Protein AF-A0A954PSS1-F1 (afdb_monomer_lite)

Foldseek 3Di:
DPDPDDDDLLRVLQVLLVQADPQCSVVSSVVSVLVVVWDKDWPAQFDADPVGRFTWTWMAGNNWIKTQGADPVRGGHWIWTDDPVDIHTPTDDDPDPDVPD

Structure (mmCIF, N/CA/C/O backbone):
data_AF-A0A954PSS1-F1
#
_entry.id   AF-A0A954PSS1-F1
#
loop_
_atom_site.group_PDB
_atom_site.id
_atom_site.type_symbol
_atom_site.label_atom_id
_atom_site.label_alt_id
_atom_site.label_comp_id
_atom_site.label_asym_id
_atom_site.label_entity_id
_atom_site.label_seq_id
_atom_site.pdbx_PDB_ins_code
_atom_site.Cartn_x
_atom_site.Cartn_y
_atom_site.Cartn_z
_atom_site.occupancy
_atom_site.B_iso_or_equiv
_atom_site.auth_seq_id
_atom_site.auth_comp_id
_atom_site.auth_asym_id
_atom_site.auth_atom_id
_atom_site.pdbx_PDB_model_num
ATOM 1 N N . MET A 1 1 ? -5.647 -23.852 28.696 1.00 48.62 1 MET A N 1
ATOM 2 C CA . MET A 1 1 ? -5.634 -23.302 27.325 1.00 48.62 1 MET A CA 1
ATOM 3 C C . MET A 1 1 ? -4.998 -21.929 27.421 1.00 48.62 1 MET A C 1
ATOM 5 O O . MET A 1 1 ? -5.424 -21.196 28.310 1.00 48.62 1 MET A O 1
ATOM 9 N N . PRO A 1 2 ? -3.944 -21.600 26.660 1.00 48.91 2 PRO A N 1
ATOM 10 C CA . PRO A 1 2 ? -3.429 -20.238 26.678 1.00 48.91 2 PRO A CA 1
ATOM 11 C C . PRO A 1 2 ? -4.547 -19.300 26.210 1.00 48.91 2 PRO A C 1
ATOM 13 O O . PRO A 1 2 ? -5.258 -19.595 25.254 1.00 48.91 2 PRO A O 1
ATOM 16 N N . ASN A 1 3 ? -4.746 -18.230 26.970 1.00 49.69 3 ASN A N 1
ATOM 17 C CA . ASN A 1 3 ? -5.740 -17.200 26.719 1.00 49.69 3 ASN A CA 1
ATOM 18 C C . ASN A 1 3 ? -5.316 -16.466 25.437 1.00 49.69 3 ASN A C 1
ATOM 20 O O . ASN A 1 3 ? -4.337 -15.720 25.469 1.00 49.69 3 ASN A O 1
ATOM 24 N N . GLU A 1 4 ? -5.966 -16.728 24.301 1.00 58.47 4 GLU A N 1
ATOM 25 C CA . GLU A 1 4 ? -5.730 -15.951 23.082 1.00 58.47 4 GLU A CA 1
ATOM 26 C C . GLU A 1 4 ? -6.209 -14.522 23.348 1.00 58.47 4 GLU A C 1
ATOM 28 O O . GLU A 1 4 ? -7.404 -14.234 23.382 1.00 58.47 4 GLU A O 1
ATOM 33 N N . ALA A 1 5 ? -5.265 -13.623 23.623 1.00 67.00 5 ALA A N 1
ATOM 34 C CA . ALA A 1 5 ? -5.565 -12.208 23.724 1.00 67.00 5 ALA A CA 1
ATOM 35 C C . ALA A 1 5 ? -6.018 -11.728 22.340 1.00 67.00 5 ALA A C 1
ATOM 37 O O . ALA A 1 5 ? -5.222 -11.670 21.403 1.00 67.00 5 ALA A O 1
ATOM 38 N N . PHE A 1 6 ? -7.303 -11.402 22.208 1.00 74.00 6 PHE A N 1
ATOM 39 C CA . PHE A 1 6 ? -7.829 -10.779 21.000 1.00 74.00 6 PHE A CA 1
ATOM 40 C C . PHE A 1 6 ? -7.180 -9.401 20.836 1.00 74.00 6 PHE A C 1
ATOM 42 O O . PHE A 1 6 ? -7.431 -8.487 21.624 1.00 74.00 6 PHE A O 1
ATOM 49 N N . ALA A 1 7 ? -6.321 -9.254 19.828 1.00 81.44 7 ALA A N 1
ATOM 50 C CA . ALA A 1 7 ? -5.792 -7.955 19.440 1.00 81.44 7 ALA A CA 1
ATOM 51 C C . ALA A 1 7 ? -6.927 -7.097 18.864 1.00 81.44 7 ALA A C 1
ATOM 53 O O . ALA A 1 7 ? -7.752 -7.588 18.089 1.00 81.44 7 ALA A O 1
ATOM 54 N N . SER A 1 8 ? -6.974 -5.812 19.226 1.00 90.56 8 SER A N 1
ATOM 55 C CA . SER A 1 8 ? -7.880 -4.873 18.563 1.00 90.56 8 SER A CA 1
ATOM 56 C C . SER A 1 8 ? -7.508 -4.740 17.084 1.00 90.56 8 SER A C 1
ATOM 58 O O . SER A 1 8 ? -6.352 -4.940 16.701 1.00 90.56 8 SER A O 1
ATOM 60 N N . VAL A 1 9 ? -8.482 -4.367 16.249 1.00 87.62 9 VAL A N 1
ATOM 61 C CA . VAL A 1 9 ? -8.239 -4.078 14.825 1.00 87.62 9 VAL A CA 1
ATOM 62 C C . VAL A 1 9 ? -7.100 -3.070 14.672 1.00 87.62 9 VAL A C 1
ATOM 64 O O . VAL A 1 9 ? -6.183 -3.315 13.895 1.00 87.62 9 VAL A O 1
ATOM 67 N N . ASP A 1 10 ? -7.102 -2.003 15.471 1.00 89.38 10 ASP A N 1
ATOM 68 C CA . ASP A 1 10 ? -6.066 -0.968 15.421 1.00 89.38 10 ASP A CA 1
ATOM 69 C C . ASP A 1 10 ? -4.676 -1.515 15.785 1.00 89.38 10 ASP A C 1
ATOM 71 O O . ASP A 1 10 ? -3.692 -1.179 15.130 1.00 89.38 10 ASP A O 1
ATOM 75 N N . ALA A 1 11 ? -4.584 -2.432 16.756 1.00 86.44 11 ALA A N 1
ATOM 76 C CA . ALA A 1 11 ? -3.317 -3.072 17.109 1.00 86.44 11 ALA A CA 1
ATOM 77 C C . ALA A 1 11 ? -2.777 -3.957 15.971 1.00 86.44 11 ALA A C 1
ATOM 79 O O . ALA A 1 11 ? -1.571 -3.979 15.721 1.00 86.44 11 ALA A O 1
ATOM 80 N N . VAL A 1 12 ? -3.658 -4.664 15.252 1.00 84.56 12 VAL A N 1
ATOM 81 C CA . VAL A 1 12 ? -3.274 -5.453 14.069 1.00 84.56 12 VAL A CA 1
ATOM 82 C C . VAL A 1 12 ? -2.851 -4.537 12.919 1.00 84.56 12 VAL A C 1
ATOM 84 O O . VAL A 1 12 ? -1.840 -4.800 12.269 1.00 84.56 12 VAL A O 1
ATOM 87 N N .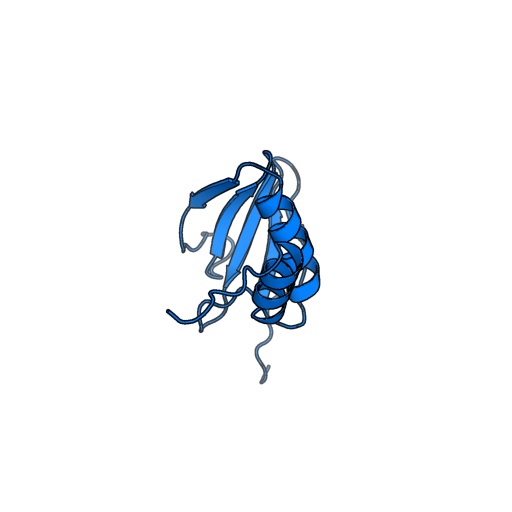 VAL A 1 13 ? -3.585 -3.446 12.683 1.00 88.81 13 VAL A N 1
ATOM 88 C CA . VAL A 1 13 ? -3.247 -2.440 11.666 1.00 88.81 13 VAL A CA 1
ATOM 89 C C . VAL A 1 13 ? -1.869 -1.839 11.941 1.00 88.81 13 VAL A C 1
ATOM 91 O O . VAL A 1 13 ? -1.040 -1.787 11.033 1.00 88.81 13 VAL A O 1
ATOM 94 N N . ASP A 1 14 ? -1.591 -1.447 13.183 1.00 86.62 14 ASP A N 1
ATOM 95 C CA . ASP A 1 14 ? -0.291 -0.905 13.576 1.00 86.62 14 ASP A CA 1
ATOM 96 C C . ASP A 1 14 ? 0.838 -1.919 13.395 1.00 86.62 14 ASP A C 1
ATOM 98 O O . ASP A 1 14 ? 1.884 -1.582 12.837 1.00 86.62 14 ASP A O 1
ATOM 102 N N . LEU A 1 15 ? 0.626 -3.171 13.807 1.00 83.94 15 LEU A N 1
ATOM 103 C CA . LEU A 1 15 ? 1.603 -4.244 13.630 1.00 83.94 15 LEU A CA 1
ATOM 104 C C . LEU A 1 15 ? 1.962 -4.446 12.149 1.00 83.94 15 LEU A C 1
ATOM 106 O O . LEU A 1 15 ? 3.141 -4.521 11.789 1.00 83.94 15 LEU A O 1
ATOM 110 N N . LEU A 1 16 ? 0.951 -4.515 11.282 1.00 83.31 16 LEU A N 1
ATOM 111 C CA . LEU A 1 16 ? 1.137 -4.738 9.850 1.00 83.31 16 LEU A CA 1
ATOM 112 C C . LEU A 1 16 ? 1.748 -3.516 9.153 1.00 83.31 16 LEU A C 1
ATOM 114 O O . LEU A 1 16 ? 2.663 -3.677 8.348 1.00 83.31 16 LEU A O 1
ATOM 118 N N . ALA A 1 17 ? 1.317 -2.298 9.490 1.00 86.19 17 ALA A N 1
ATOM 119 C CA . ALA A 1 17 ? 1.893 -1.072 8.938 1.00 86.19 17 ALA A CA 1
ATOM 120 C C . ALA A 1 17 ? 3.373 -0.915 9.321 1.00 86.19 17 ALA A C 1
ATOM 122 O O . ALA A 1 17 ? 4.199 -0.560 8.479 1.00 86.19 17 ALA A O 1
ATOM 123 N N . ASN A 1 18 ? 3.737 -1.256 10.560 1.00 83.38 18 ASN A N 1
ATOM 124 C CA . ASN A 1 18 ? 5.125 -1.242 11.031 1.00 83.38 18 ASN A CA 1
ATOM 125 C C . ASN A 1 18 ? 5.993 -2.348 10.411 1.00 83.38 18 ASN A C 1
ATOM 127 O O . ASN A 1 18 ? 7.217 -2.272 10.484 1.00 83.38 18 ASN A O 1
ATOM 131 N N . SER A 1 19 ? 5.375 -3.346 9.773 1.00 79.62 19 SER A N 1
ATOM 132 C CA . SER A 1 19 ? 6.066 -4.383 8.995 1.00 79.62 19 SER A CA 1
ATOM 133 C C . SER A 1 19 ? 6.323 -3.968 7.537 1.00 79.62 19 SER A C 1
ATOM 135 O O . SER A 1 19 ? 6.834 -4.760 6.746 1.00 79.62 19 SER A O 1
ATOM 137 N N . THR A 1 20 ? 5.972 -2.734 7.161 1.00 78.75 20 THR A N 1
ATOM 138 C CA . THR A 1 20 ? 6.307 -2.138 5.859 1.00 78.75 20 THR A CA 1
ATOM 139 C C . THR A 1 20 ? 7.521 -1.216 5.976 1.00 78.75 20 THR A C 1
ATOM 141 O O . THR A 1 20 ? 8.012 -0.947 7.074 1.00 78.75 20 THR A O 1
ATOM 144 N N . SER A 1 21 ? 8.044 -0.725 4.848 1.00 79.12 21 SER A N 1
ATOM 145 C CA . SER A 1 21 ? 9.129 0.261 4.903 1.00 79.12 21 SER A CA 1
ATOM 146 C C . SER A 1 21 ? 8.682 1.520 5.678 1.00 79.12 21 SER A C 1
ATOM 148 O O . SER A 1 21 ? 7.510 1.900 5.595 1.00 79.12 21 SER A O 1
ATOM 150 N N . PRO A 1 22 ? 9.585 2.237 6.379 1.00 79.25 22 PRO A N 1
ATOM 151 C CA . PRO A 1 22 ? 9.214 3.465 7.091 1.00 79.25 22 PRO A CA 1
ATOM 152 C C . PRO A 1 22 ? 8.507 4.506 6.208 1.00 79.25 22 PRO A C 1
ATOM 154 O O . PRO A 1 22 ? 7.635 5.230 6.678 1.00 79.25 22 PRO A O 1
ATOM 157 N N . ALA A 1 23 ? 8.846 4.554 4.915 1.00 74.44 23 ALA A N 1
ATOM 158 C CA . ALA A 1 23 ? 8.213 5.446 3.946 1.00 74.44 23 ALA A CA 1
ATOM 159 C C . ALA A 1 23 ? 6.797 4.999 3.535 1.00 74.44 23 ALA A C 1
ATOM 161 O O . ALA A 1 23 ? 5.977 5.846 3.184 1.00 74.44 23 ALA A O 1
ATOM 162 N N . ALA A 1 24 ? 6.508 3.695 3.569 1.00 74.56 24 ALA A N 1
ATOM 163 C CA . ALA A 1 24 ? 5.197 3.135 3.250 1.00 74.56 24 ALA A CA 1
ATOM 164 C C . ALA A 1 24 ? 4.259 3.088 4.461 1.00 74.56 24 ALA A C 1
ATOM 166 O O . ALA A 1 24 ? 3.048 3.149 4.270 1.00 74.56 24 ALA A O 1
ATOM 167 N N . SER A 1 25 ? 4.796 3.019 5.683 1.00 82.19 25 SER A N 1
ATOM 168 C CA . SER A 1 25 ? 4.027 2.807 6.918 1.00 82.19 25 SER A CA 1
ATOM 169 C C . SER A 1 25 ? 2.806 3.733 7.080 1.00 82.19 25 SER A C 1
ATOM 171 O O . SER A 1 25 ? 1.716 3.211 7.330 1.00 82.19 25 SER A O 1
ATOM 173 N N . PRO A 1 26 ? 2.884 5.062 6.843 1.00 84.94 26 PRO A N 1
ATOM 174 C CA . PRO A 1 26 ? 1.705 5.929 6.942 1.00 84.94 26 PRO A CA 1
ATOM 175 C C . PRO A 1 26 ? 0.590 5.564 5.950 1.00 84.94 26 PRO A C 1
ATOM 177 O O . PRO A 1 26 ? -0.575 5.448 6.335 1.00 84.94 26 PRO A O 1
ATOM 180 N N . ALA A 1 27 ? 0.943 5.334 4.682 1.00 84.69 27 ALA A N 1
ATOM 181 C CA . ALA A 1 27 ? -0.014 4.943 3.647 1.00 84.69 27 ALA A CA 1
ATOM 182 C C . ALA A 1 27 ? -0.536 3.514 3.870 1.00 84.69 27 ALA A C 1
ATOM 184 O O . ALA A 1 27 ? -1.712 3.240 3.635 1.00 84.69 27 ALA A O 1
ATOM 185 N N . ALA A 1 28 ? 0.316 2.614 4.368 1.00 86.88 28 ALA A N 1
ATOM 186 C CA . ALA A 1 28 ? -0.049 1.247 4.713 1.00 86.88 28 ALA A CA 1
ATOM 187 C C . ALA A 1 28 ? -1.070 1.233 5.850 1.00 86.88 28 ALA A C 1
ATOM 189 O O . ALA A 1 28 ? -2.090 0.565 5.726 1.00 86.88 28 ALA A O 1
ATOM 190 N N . ARG A 1 29 ? -0.857 2.028 6.907 1.00 91.25 29 ARG A N 1
ATOM 191 C CA . ARG A 1 29 ? -1.821 2.192 8.005 1.00 91.25 29 ARG A CA 1
ATOM 192 C C . ARG A 1 29 ? -3.175 2.672 7.486 1.00 91.25 29 ARG A C 1
ATOM 194 O O . ARG A 1 29 ? -4.193 2.070 7.810 1.00 91.25 29 ARG A O 1
ATOM 201 N N . GLN A 1 30 ? -3.194 3.712 6.649 1.00 89.44 30 GLN A N 1
ATOM 202 C CA . GLN A 1 30 ? -4.440 4.229 6.073 1.00 89.44 30 GLN A CA 1
ATOM 203 C C . GLN A 1 30 ? -5.178 3.161 5.252 1.00 89.44 30 GLN A C 1
ATOM 205 O O . GLN A 1 30 ? -6.377 2.959 5.437 1.00 89.44 30 GLN A O 1
ATOM 210 N N . LEU A 1 31 ? -4.462 2.458 4.373 1.00 90.31 31 LEU A N 1
ATOM 211 C CA . LEU A 1 31 ? -5.028 1.397 3.544 1.00 90.31 31 LEU A CA 1
ATOM 212 C C . LEU A 1 31 ? -5.554 0.229 4.390 1.00 90.31 31 LEU A C 1
ATOM 214 O O . LEU A 1 31 ? -6.653 -0.260 4.147 1.00 90.31 31 LEU A O 1
ATOM 218 N N . LEU A 1 32 ? -4.801 -0.202 5.403 1.00 91.94 32 LEU A N 1
ATOM 219 C CA . LEU A 1 32 ? -5.196 -1.280 6.310 1.00 91.94 32 LEU A CA 1
ATOM 220 C C . LEU A 1 32 ? -6.448 -0.908 7.120 1.00 91.94 32 LEU A C 1
ATOM 222 O O . LEU A 1 32 ? -7.329 -1.750 7.287 1.00 91.94 32 LEU A O 1
ATOM 226 N N . GLN A 1 33 ? -6.590 0.356 7.535 1.00 92.81 33 GLN A N 1
ATOM 227 C CA . GLN A 1 33 ? -7.814 0.850 8.178 1.00 92.81 33 GLN A CA 1
ATOM 228 C C . GLN A 1 33 ? -9.018 0.856 7.218 1.00 92.81 33 GLN A C 1
ATOM 230 O O . GLN A 1 33 ? -10.157 0.596 7.606 1.00 92.81 33 GLN A O 1
ATOM 235 N N . GLN A 1 34 ? -8.790 1.136 5.933 1.00 89.88 34 GLN A N 1
ATOM 236 C CA . GLN A 1 34 ? -9.843 1.023 4.921 1.00 89.88 34 GLN A CA 1
ATOM 237 C C . GLN A 1 34 ? -10.227 -0.442 4.695 1.00 89.88 34 GLN A C 1
ATOM 239 O O . GLN A 1 34 ? -11.410 -0.767 4.640 1.00 89.88 34 GLN A O 1
ATOM 244 N N . MET A 1 35 ? -9.247 -1.343 4.622 1.00 92.12 35 MET A N 1
ATOM 245 C CA . MET A 1 35 ? -9.480 -2.782 4.467 1.00 92.12 35 MET A CA 1
ATOM 246 C C . MET A 1 35 ? -10.193 -3.404 5.672 1.00 92.12 35 MET A C 1
ATOM 248 O O . MET A 1 35 ? -10.909 -4.388 5.498 1.00 92.12 35 MET A O 1
ATOM 252 N N . SER A 1 36 ? -10.026 -2.849 6.876 1.00 92.06 36 SER A N 1
ATOM 253 C CA . SER A 1 36 ? -10.722 -3.332 8.074 1.00 92.06 36 SER A CA 1
ATOM 254 C C . SER A 1 36 ? -12.196 -2.919 8.131 1.00 92.06 36 SER A C 1
ATOM 256 O O . S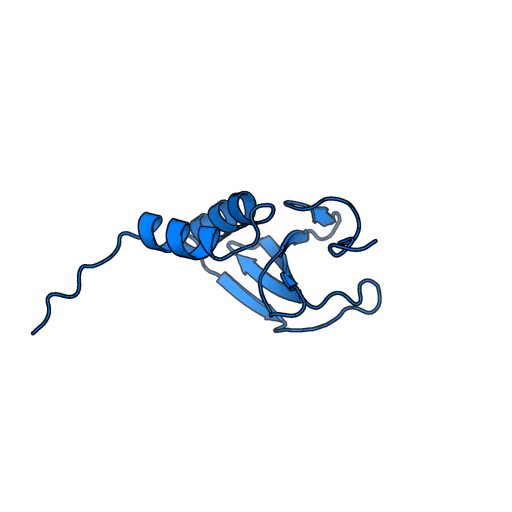ER A 1 36 ? -12.988 -3.574 8.803 1.00 92.06 36 SER A O 1
ATOM 258 N N . SER A 1 37 ? -12.578 -1.864 7.406 1.00 91.56 37 SER A N 1
ATOM 259 C CA . SER A 1 37 ? -13.932 -1.292 7.411 1.00 91.56 37 SER A CA 1
ATOM 260 C C . SER A 1 37 ? -14.693 -1.468 6.092 1.00 91.56 37 SER A C 1
ATOM 262 O O . SER A 1 37 ? -15.900 -1.242 6.042 1.00 91.56 37 SER A O 1
ATOM 264 N N . SER A 1 38 ? -14.013 -1.885 5.021 1.00 93.44 38 SER A N 1
ATOM 265 C CA . SER A 1 38 ? -14.5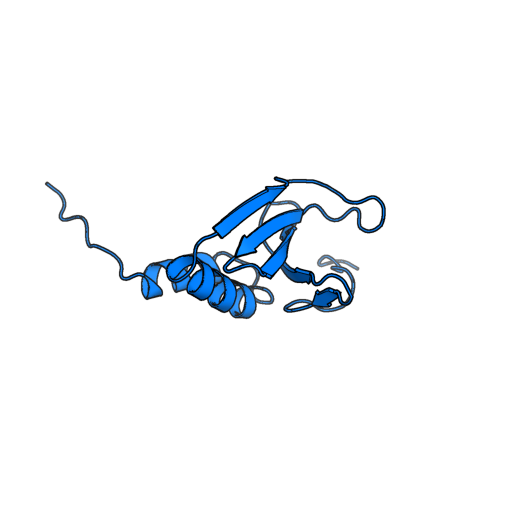73 -2.002 3.671 1.00 93.44 38 SER A CA 1
ATOM 266 C C . SER A 1 38 ? -14.324 -3.377 3.066 1.00 93.44 38 SER A C 1
ATOM 268 O O . SER A 1 38 ? -13.321 -4.035 3.336 1.00 93.44 38 SER A O 1
ATOM 270 N N . ARG A 1 39 ? -15.206 -3.797 2.152 1.00 92.19 39 ARG A N 1
ATOM 271 C CA . ARG A 1 39 ? -14.938 -4.974 1.321 1.00 92.19 39 ARG A CA 1
ATOM 272 C C . ARG A 1 39 ? -13.711 -4.713 0.449 1.00 92.19 39 ARG A C 1
ATOM 274 O O . ARG A 1 39 ? -13.603 -3.661 -0.186 1.00 92.19 39 ARG A O 1
ATOM 281 N N . TRP A 1 40 ? -12.835 -5.706 0.373 1.00 93.75 40 TRP A N 1
ATOM 282 C CA . TRP A 1 40 ? -11.658 -5.671 -0.479 1.00 93.75 40 TRP A CA 1
ATOM 283 C C . TRP A 1 40 ? -11.467 -6.984 -1.236 1.00 93.75 40 TRP A C 1
ATOM 285 O O . TRP A 1 40 ? -12.028 -8.022 -0.878 1.00 93.75 40 TRP A O 1
ATOM 295 N N . ARG A 1 41 ? -10.696 -6.927 -2.322 1.00 93.31 41 ARG A N 1
ATOM 296 C CA . ARG A 1 41 ? -10.279 -8.100 -3.099 1.00 93.31 41 ARG A CA 1
ATOM 297 C C . ARG A 1 41 ? -8.942 -7.864 -3.784 1.00 93.31 41 ARG A C 1
ATOM 299 O O . ARG A 1 41 ? -8.610 -6.739 -4.153 1.00 93.31 41 ARG A O 1
ATOM 306 N N . VAL A 1 42 ? -8.206 -8.945 -4.016 1.00 92.31 42 VAL A N 1
ATOM 307 C CA . VAL A 1 42 ? -7.044 -8.932 -4.908 1.00 92.31 42 VAL A CA 1
ATOM 308 C C . VAL A 1 42 ? -7.551 -8.993 -6.347 1.00 92.31 42 VAL A C 1
ATOM 310 O O . VAL A 1 42 ? -8.237 -9.939 -6.724 1.00 92.31 42 VAL A O 1
ATOM 313 N N . ILE A 1 43 ? -7.234 -7.975 -7.145 1.00 93.06 43 ILE A N 1
ATOM 314 C CA . ILE A 1 43 ? -7.566 -7.918 -8.576 1.00 93.06 43 ILE A CA 1
ATOM 315 C C . ILE A 1 43 ? -6.518 -8.679 -9.381 1.00 93.06 43 ILE A C 1
ATOM 317 O O . ILE A 1 43 ? -6.845 -9.417 -10.309 1.00 93.06 43 ILE A O 1
ATOM 321 N N . ARG A 1 44 ? -5.246 -8.508 -9.012 1.00 91.31 44 ARG A N 1
ATOM 322 C CA . ARG A 1 44 ? -4.124 -9.217 -9.616 1.00 91.31 44 ARG A CA 1
ATOM 323 C C . ARG A 1 44 ? -3.053 -9.468 -8.560 1.00 91.31 44 ARG A C 1
ATOM 325 O O . ARG A 1 44 ? -2.687 -8.550 -7.831 1.00 91.31 44 ARG A O 1
ATOM 332 N N . GLY A 1 45 ? -2.572 -10.711 -8.491 1.00 89.19 45 GLY A N 1
ATOM 333 C CA . GLY A 1 45 ? -1.476 -11.115 -7.605 1.00 89.19 45 GLY A CA 1
ATOM 334 C C . GLY A 1 45 ? -0.141 -10.460 -7.974 1.00 89.19 45 GLY A C 1
ATOM 335 O O . GLY A 1 45 ? -0.110 -9.495 -8.734 1.00 89.19 45 GLY A O 1
ATOM 336 N N . ASN A 1 46 ? 0.971 -10.983 -7.456 1.00 90.06 46 ASN A N 1
ATOM 337 C CA . ASN A 1 46 ? 2.300 -10.452 -7.765 1.00 90.06 46 ASN A CA 1
ATOM 338 C C . ASN A 1 46 ? 2.562 -10.494 -9.282 1.00 90.06 46 ASN A C 1
ATOM 340 O O . ASN A 1 46 ? 2.566 -11.564 -9.891 1.00 90.06 46 ASN A O 1
ATOM 344 N N . HIS A 1 47 ? 2.739 -9.322 -9.887 1.00 87.44 47 HIS A 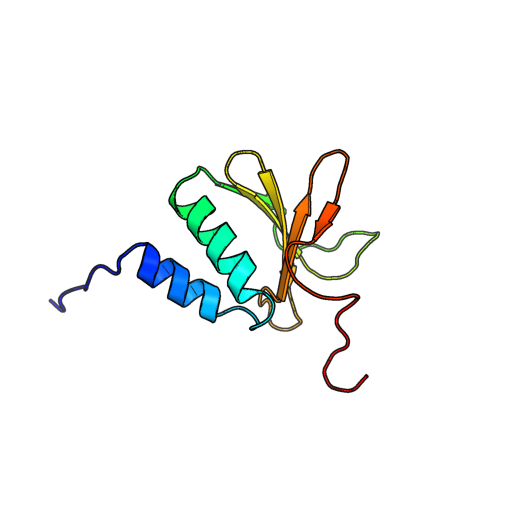N 1
ATOM 345 C CA . HIS A 1 47 ? 2.970 -9.169 -11.315 1.00 87.44 47 HIS A CA 1
ATOM 346 C C . HIS A 1 47 ? 3.846 -7.954 -11.614 1.00 87.44 47 HIS A C 1
ATOM 348 O O . HIS A 1 47 ? 4.150 -7.139 -10.746 1.00 87.44 47 HIS A O 1
ATOM 354 N N . ARG A 1 48 ? 4.247 -7.839 -12.880 1.00 86.38 48 ARG A N 1
ATOM 355 C CA . ARG A 1 48 ? 4.970 -6.690 -13.426 1.00 86.38 48 ARG A CA 1
ATOM 356 C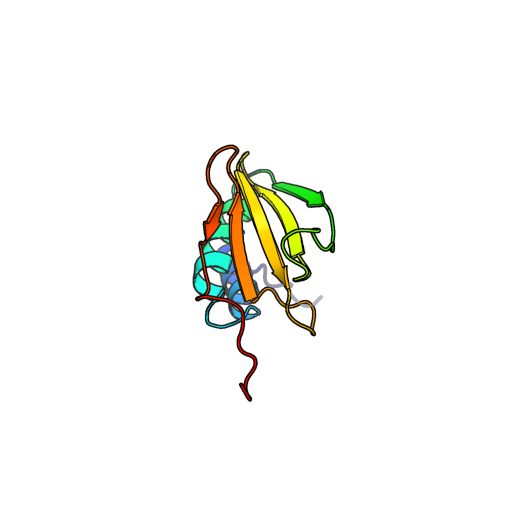 C . ARG A 1 48 ? 4.148 -6.100 -14.562 1.00 86.38 48 ARG A C 1
ATOM 358 O O . ARG A 1 48 ? 3.445 -6.837 -15.259 1.00 86.38 48 ARG A O 1
ATOM 365 N N . SER A 1 49 ? 4.220 -4.788 -14.742 1.00 76.69 49 SER A N 1
ATOM 366 C CA . SER A 1 49 ? 3.607 -4.125 -15.893 1.00 76.69 49 SER A CA 1
ATOM 367 C C . SER A 1 49 ? 4.667 -3.869 -16.964 1.00 76.69 49 SER A C 1
ATOM 369 O O . SER A 1 49 ? 5.860 -3.850 -16.670 1.00 76.69 49 SER A O 1
ATOM 371 N N . SER A 1 50 ? 4.251 -3.680 -18.214 1.00 76.00 50 SER A N 1
ATOM 372 C CA . SER A 1 50 ? 5.178 -3.327 -19.297 1.00 76.00 50 SER A CA 1
ATOM 373 C C . SER A 1 50 ? 5.778 -1.926 -19.126 1.00 76.00 50 SER A C 1
ATOM 375 O O . SER A 1 50 ? 6.894 -1.693 -19.575 1.00 76.00 50 SER A O 1
ATOM 377 N N . ALA A 1 51 ? 5.054 -1.012 -18.471 1.00 74.75 51 ALA A N 1
ATOM 378 C CA . ALA A 1 51 ? 5.488 0.365 -18.228 1.00 74.75 51 ALA A CA 1
ATOM 379 C C . ALA A 1 51 ? 6.304 0.534 -16.931 1.00 74.75 51 ALA A C 1
ATOM 381 O O . ALA A 1 51 ? 7.132 1.434 -16.835 1.00 74.75 51 ALA A O 1
ATOM 382 N N . ASP A 1 52 ? 6.077 -0.328 -15.941 1.00 73.00 52 ASP A N 1
ATOM 383 C CA . ASP A 1 52 ? 6.781 -0.357 -14.659 1.00 73.00 52 ASP A CA 1
ATOM 384 C C . ASP A 1 52 ? 7.151 -1.812 -14.314 1.00 73.00 52 ASP A C 1
ATOM 386 O O . ASP A 1 52 ? 6.258 -2.604 -13.960 1.00 73.00 52 ASP A O 1
ATOM 390 N N . PRO A 1 53 ? 8.444 -2.180 -14.424 1.00 80.50 53 PRO A N 1
ATOM 391 C CA . PRO A 1 53 ? 8.913 -3.530 -14.141 1.00 80.50 53 PRO A CA 1
ATOM 392 C C . PRO A 1 53 ? 8.963 -3.840 -12.640 1.00 80.50 53 PRO A C 1
ATOM 394 O O . PRO A 1 53 ? 9.235 -4.989 -12.278 1.00 80.50 53 PRO A O 1
ATOM 397 N N . THR A 1 54 ? 8.704 -2.857 -11.769 1.00 84.50 54 THR A N 1
ATOM 398 C CA . THR A 1 54 ? 8.644 -3.064 -10.320 1.00 84.50 54 THR A CA 1
ATOM 399 C C . THR A 1 54 ? 7.534 -4.068 -9.995 1.00 84.50 54 THR A C 1
ATOM 401 O O . THR A 1 54 ? 6.381 -3.845 -10.385 1.00 84.50 54 THR A O 1
ATOM 404 N N . PRO A 1 55 ? 7.833 -5.173 -9.287 1.00 87.94 55 PRO A N 1
ATOM 405 C CA . PRO A 1 55 ? 6.812 -6.117 -8.853 1.00 87.94 55 PRO A CA 1
ATOM 406 C C . PRO A 1 55 ? 5.751 -5.425 -7.995 1.00 87.94 55 PRO A C 1
ATOM 408 O O . PRO A 1 55 ? 6.080 -4.649 -7.098 1.00 87.94 55 PRO A O 1
ATOM 411 N N . HIS A 1 56 ? 4.476 -5.694 -8.257 1.00 89.62 56 HIS A N 1
ATOM 412 C CA . HIS A 1 56 ? 3.378 -5.159 -7.461 1.00 89.62 56 HIS A CA 1
ATOM 413 C C . HIS A 1 56 ? 2.167 -6.092 -7.419 1.00 89.62 56 HIS A C 1
ATOM 415 O O . HIS A 1 56 ? 1.995 -6.979 -8.256 1.00 89.62 56 HIS A O 1
ATOM 421 N N . VAL A 1 57 ? 1.319 -5.881 -6.415 1.00 91.06 57 VAL A N 1
ATOM 422 C CA . VAL A 1 57 ? -0.009 -6.495 -6.281 1.00 91.06 57 VAL A CA 1
ATOM 423 C C . VAL A 1 57 ? -1.051 -5.411 -6.526 1.00 91.06 57 VAL A C 1
ATOM 425 O O . VAL A 1 57 ? -0.915 -4.305 -6.002 1.00 91.06 57 VAL A O 1
ATOM 428 N N . THR A 1 58 ? -2.101 -5.719 -7.288 1.00 91.19 58 THR A N 1
ATOM 429 C CA . THR A 1 58 ? -3.232 -4.798 -7.468 1.00 91.19 58 THR A CA 1
ATOM 430 C C . THR A 1 58 ? -4.409 -5.274 -6.642 1.00 91.19 58 THR A C 1
ATOM 432 O O . THR A 1 58 ? -4.901 -6.393 -6.823 1.00 91.19 58 THR A O 1
ATOM 435 N N . ILE A 1 59 ? -4.885 -4.410 -5.754 1.00 92.62 59 ILE A N 1
ATOM 436 C CA . ILE A 1 59 ? -6.048 -4.664 -4.906 1.00 92.62 59 ILE A CA 1
ATOM 437 C C . ILE A 1 59 ? -7.123 -3.610 -5.146 1.00 92.62 59 ILE A C 1
ATOM 439 O O . ILE A 1 59 ? -6.848 -2.524 -5.650 1.00 92.62 59 ILE A O 1
ATOM 443 N N . GLU A 1 60 ? -8.348 -3.937 -4.767 1.00 92.81 60 GLU A N 1
ATOM 444 C CA . GLU A 1 60 ? -9.475 -3.013 -4.739 1.00 92.81 60 GLU A CA 1
ATOM 445 C C . GLU A 1 60 ? -10.062 -3.008 -3.328 1.00 92.81 60 GLU A C 1
ATOM 447 O O . GLU A 1 60 ? -10.353 -4.077 -2.792 1.00 92.81 60 GLU A O 1
ATOM 452 N N . VAL A 1 61 ? -10.213 -1.826 -2.729 1.00 91.44 61 VAL A N 1
ATOM 453 C CA . VAL A 1 61 ? -10.739 -1.608 -1.373 1.00 91.44 61 VAL A CA 1
ATOM 454 C C . VAL A 1 61 ? -11.818 -0.538 -1.460 1.00 91.44 61 VAL A C 1
ATOM 456 O O . VAL A 1 61 ? -11.543 0.571 -1.908 1.00 91.44 61 VAL A O 1
ATOM 459 N N . GLY A 1 62 ? -13.061 -0.865 -1.097 1.00 87.81 62 GLY A N 1
ATOM 460 C CA . GLY A 1 62 ? -14.163 0.109 -1.135 1.00 87.81 62 GLY A CA 1
ATOM 461 C C . GLY A 1 62 ? -14.450 0.701 -2.526 1.00 87.81 62 GLY A C 1
ATOM 462 O O . GLY A 1 62 ? -14.955 1.812 -2.618 1.00 87.81 62 GLY A O 1
ATOM 463 N N . GLY A 1 63 ? -14.111 -0.017 -3.606 1.00 87.19 63 GLY A N 1
ATOM 464 C CA . GLY A 1 63 ? -14.241 0.462 -4.992 1.00 87.19 63 GLY A CA 1
ATOM 465 C C . GLY A 1 63 ? -13.019 1.219 -5.524 1.00 87.19 63 GLY A C 1
ATOM 466 O O . GLY A 1 63 ? -12.949 1.500 -6.718 1.00 87.19 63 GLY A O 1
ATOM 467 N N . THR A 1 64 ? -12.028 1.481 -4.674 1.00 89.19 64 THR A N 1
ATOM 468 C CA . THR A 1 64 ? -10.788 2.168 -5.037 1.00 89.19 64 THR A CA 1
ATOM 469 C C . THR A 1 64 ? -9.677 1.165 -5.330 1.00 89.19 64 THR A C 1
ATOM 471 O O . THR A 1 64 ? -9.468 0.233 -4.551 1.00 89.19 64 THR A O 1
ATOM 474 N N . ARG A 1 65 ? -8.938 1.338 -6.435 1.00 90.81 65 ARG A N 1
ATOM 475 C CA . ARG A 1 65 ? -7.820 0.450 -6.797 1.00 90.81 65 ARG A CA 1
ATOM 476 C C . ARG A 1 65 ? -6.485 0.979 -6.293 1.00 90.81 65 ARG A C 1
ATOM 478 O O . ARG A 1 65 ? -6.190 2.166 -6.406 1.00 90.81 65 ARG A O 1
ATOM 485 N N . TYR A 1 66 ? -5.653 0.065 -5.808 1.00 89.50 66 TYR A N 1
ATOM 486 C CA . TYR A 1 66 ? -4.317 0.361 -5.306 1.00 89.50 66 TYR A CA 1
ATOM 487 C C . TYR A 1 66 ? -3.283 -0.583 -5.913 1.00 89.50 66 TYR A C 1
ATOM 489 O O . TYR A 1 66 ? -3.524 -1.787 -6.023 1.00 89.50 66 TYR A O 1
ATOM 497 N N . HIS A 1 67 ? -2.116 -0.045 -6.259 1.00 89.81 67 HIS A N 1
ATOM 498 C CA . HIS A 1 67 ? -0.909 -0.811 -6.560 1.00 89.81 67 HIS A CA 1
ATOM 499 C C . HIS A 1 67 ? 0.003 -0.815 -5.336 1.00 89.81 67 HIS A C 1
ATOM 501 O O . HIS A 1 67 ? 0.454 0.241 -4.892 1.00 89.81 67 HIS A O 1
ATOM 507 N N . LEU A 1 68 ? 0.279 -2.007 -4.811 1.00 89.06 68 LEU A N 1
ATOM 508 C CA . LEU A 1 68 ? 1.220 -2.239 -3.719 1.00 89.06 68 LEU A CA 1
ATOM 509 C C . LEU A 1 68 ? 2.541 -2.701 -4.323 1.00 89.06 68 LEU A C 1
ATOM 511 O O . LEU A 1 68 ? 2.665 -3.863 -4.715 1.00 89.06 68 LEU A O 1
ATOM 515 N N . ARG A 1 69 ? 3.506 -1.792 -4.452 1.00 87.69 69 ARG A N 1
ATOM 516 C CA . ARG A 1 69 ? 4.828 -2.106 -5.001 1.00 87.69 69 ARG A CA 1
ATOM 517 C C . ARG A 1 69 ? 5.689 -2.800 -3.959 1.00 87.69 69 ARG A C 1
ATOM 519 O O . ARG A 1 69 ? 5.730 -2.394 -2.797 1.00 87.69 69 ARG A O 1
ATOM 526 N N . LEU A 1 70 ? 6.373 -3.842 -4.412 1.00 85.44 70 LEU A N 1
ATOM 527 C CA . LEU A 1 70 ? 7.144 -4.761 -3.593 1.00 85.44 70 LEU A CA 1
ATOM 528 C C . LEU A 1 70 ? 8.641 -4.593 -3.846 1.00 85.44 70 LEU A C 1
ATOM 530 O O . LEU A 1 70 ? 9.070 -4.415 -4.987 1.00 85.44 70 LEU A O 1
ATOM 534 N N . ASP A 1 71 ? 9.433 -4.681 -2.784 1.00 81.81 71 ASP A N 1
ATOM 535 C CA . ASP A 1 71 ? 10.888 -4.737 -2.874 1.00 81.81 71 ASP A CA 1
ATOM 536 C C . ASP A 1 71 ? 11.386 -6.163 -3.201 1.00 81.81 71 ASP A C 1
ATOM 538 O O . ASP A 1 71 ? 10.607 -7.104 -3.391 1.00 81.81 71 ASP A O 1
ATOM 542 N N . GLY A 1 72 ? 12.710 -6.351 -3.242 1.00 77.06 72 GLY A N 1
ATOM 543 C CA . GLY A 1 72 ? 13.336 -7.657 -3.494 1.00 77.06 72 GLY A CA 1
ATOM 544 C C . GLY A 1 72 ? 13.055 -8.734 -2.433 1.00 77.06 72 GLY A C 1
ATOM 545 O O . GLY A 1 72 ? 13.419 -9.889 -2.637 1.00 77.06 72 GLY A O 1
ATOM 546 N N . ARG A 1 73 ? 12.411 -8.383 -1.312 1.00 80.19 73 ARG A N 1
ATOM 547 C CA . ARG A 1 73 ? 12.000 -9.285 -0.225 1.00 80.19 73 ARG A CA 1
ATOM 548 C C . ARG A 1 73 ? 10.484 -9.489 -0.175 1.00 80.19 73 ARG A C 1
ATOM 550 O O . ARG A 1 73 ? 9.994 -10.142 0.739 1.00 80.19 73 ARG A O 1
ATOM 557 N N . SER A 1 74 ? 9.748 -8.993 -1.171 1.00 78.94 74 SER A N 1
ATOM 558 C CA . SER A 1 74 ? 8.279 -8.986 -1.204 1.00 78.94 74 SER A CA 1
ATOM 559 C C . SER A 1 74 ? 7.626 -8.117 -0.121 1.00 78.94 74 SER A C 1
ATOM 561 O O . SER A 1 74 ? 6.456 -8.319 0.201 1.00 78.94 74 SER A O 1
ATOM 563 N N . CYS A 1 75 ? 8.343 -7.126 0.415 1.00 80.38 75 CYS A N 1
ATOM 564 C CA . CYS A 1 75 ? 7.780 -6.148 1.340 1.00 80.38 75 CYS A CA 1
ATOM 565 C C . CYS A 1 75 ? 7.207 -4.954 0.573 1.00 80.38 75 CYS A C 1
ATOM 567 O O . CYS A 1 75 ? 7.826 -4.451 -0.368 1.00 80.38 75 CYS A O 1
ATOM 569 N N . VAL A 1 76 ? 6.037 -4.467 0.996 1.00 81.12 76 VAL A N 1
ATOM 570 C CA . VAL A 1 76 ? 5.448 -3.250 0.425 1.00 81.12 76 VAL A CA 1
ATOM 571 C C . VAL A 1 76 ? 6.322 -2.053 0.795 1.00 81.12 76 VAL A C 1
ATOM 573 O O . VAL A 1 76 ? 6.533 -1.770 1.976 1.00 81.12 76 VAL A O 1
ATOM 576 N N . PHE A 1 77 ? 6.821 -1.344 -0.217 1.00 79.75 77 PHE A N 1
ATOM 577 C CA . PHE A 1 77 ? 7.614 -0.126 -0.024 1.00 79.75 77 PHE A CA 1
ATOM 578 C C . PHE A 1 77 ? 6.949 1.127 -0.599 1.00 79.75 77 PHE A C 1
ATOM 580 O O . PHE A 1 77 ? 7.388 2.237 -0.298 1.00 79.75 77 PHE A O 1
ATOM 587 N N . ASP A 1 78 ? 5.910 0.958 -1.417 1.00 80.81 78 ASP A N 1
ATOM 588 C CA . ASP A 1 78 ? 5.176 2.046 -2.047 1.00 80.81 78 ASP A CA 1
ATOM 589 C C . ASP A 1 78 ? 3.731 1.615 -2.351 1.00 80.81 78 ASP A C 1
ATOM 591 O O . ASP A 1 78 ? 3.460 0.464 -2.699 1.00 80.81 78 ASP A O 1
ATOM 595 N N . ILE A 1 79 ? 2.804 2.555 -2.183 1.00 83.19 79 ILE A N 1
ATOM 596 C CA . ILE A 1 79 ? 1.369 2.389 -2.378 1.00 83.19 79 ILE A CA 1
ATOM 597 C C . ILE A 1 79 ? 0.902 3.509 -3.299 1.00 83.19 79 ILE A C 1
ATOM 599 O O . ILE A 1 79 ? 1.094 4.696 -3.034 1.00 83.19 79 ILE A O 1
ATOM 603 N N . THR A 1 80 ? 0.268 3.128 -4.398 1.00 83.94 80 THR A N 1
ATOM 604 C CA . THR A 1 80 ? -0.238 4.060 -5.403 1.00 83.94 80 THR A CA 1
ATOM 605 C C . THR A 1 80 ? -1.736 3.855 -5.580 1.00 83.94 80 THR A C 1
ATOM 607 O O . THR A 1 80 ? -2.177 2.731 -5.798 1.00 83.94 80 THR A O 1
ATOM 610 N N . HIS A 1 81 ? -2.511 4.930 -5.488 1.00 82.44 81 HIS A N 1
ATOM 611 C CA . HIS A 1 81 ? -3.918 4.966 -5.860 1.00 82.44 81 HIS A CA 1
ATOM 612 C C . HIS A 1 81 ? -4.038 5.041 -7.385 1.00 82.44 81 HIS A C 1
ATOM 614 O O . HIS A 1 81 ? -3.371 5.847 -8.035 1.00 82.44 81 HIS A O 1
ATOM 620 N N . VAL A 1 82 ? -4.873 4.176 -7.953 1.00 76.88 82 VAL A N 1
ATOM 621 C CA . VAL A 1 82 ? -5.091 4.072 -9.395 1.00 76.88 82 VAL A CA 1
ATOM 622 C C . VAL A 1 82 ? -6.552 4.381 -9.687 1.00 76.88 82 VAL A C 1
ATOM 624 O O . VAL A 1 82 ? -7.428 3.560 -9.409 1.00 76.88 82 VAL A O 1
ATOM 627 N N . SER A 1 83 ? -6.812 5.554 -10.258 1.00 71.38 83 SER A N 1
ATOM 628 C CA . SER A 1 83 ? -8.103 5.899 -10.852 1.00 71.38 83 SER A CA 1
ATOM 629 C C . SER A 1 83 ? -8.033 5.759 -12.379 1.00 71.38 83 SER A C 1
ATOM 631 O O . SER A 1 83 ? -6.961 5.544 -12.949 1.00 71.38 83 SER A O 1
ATOM 633 N N . SER A 1 84 ? -9.186 5.821 -13.050 1.00 61.41 84 SER A N 1
ATOM 634 C CA . SER A 1 84 ? -9.289 5.755 -14.516 1.00 61.41 84 SER A CA 1
ATOM 635 C C . SER A 1 84 ? -8.484 6.843 -15.226 1.00 61.41 84 SER A C 1
ATOM 637 O O . SER A 1 84 ? -8.001 6.608 -16.330 1.00 61.41 84 SER A O 1
ATOM 639 N N . ASP A 1 85 ? -8.310 7.989 -14.571 1.00 57.06 85 ASP A N 1
ATOM 640 C CA . ASP A 1 85 ? -7.791 9.211 -15.185 1.00 57.06 85 ASP A CA 1
ATOM 641 C C . ASP A 1 85 ? -6.537 9.745 -14.471 1.00 57.06 85 ASP A C 1
ATOM 643 O O . ASP A 1 85 ? -5.874 10.653 -14.969 1.00 57.06 85 ASP A O 1
ATOM 647 N N . GLU A 1 86 ? -6.169 9.169 -13.319 1.00 58.47 86 GLU A N 1
ATOM 648 C CA . GLU A 1 86 ? -5.042 9.631 -12.515 1.00 58.47 86 GLU A CA 1
ATOM 649 C C . GLU A 1 86 ? -4.388 8.494 -11.716 1.00 58.47 86 GLU A C 1
ATOM 651 O O . GLU A 1 86 ? -5.035 7.679 -11.057 1.00 58.47 86 GLU A O 1
ATOM 656 N N . THR A 1 87 ? -3.057 8.451 -11.742 1.00 64.31 87 THR A N 1
ATOM 657 C CA . THR A 1 87 ? -2.270 7.603 -10.844 1.00 64.31 87 THR A CA 1
ATOM 658 C C . THR A 1 87 ? -1.710 8.487 -9.738 1.00 64.31 87 THR A C 1
ATOM 660 O O . THR A 1 87 ? -0.711 9.178 -9.936 1.00 64.31 87 THR A O 1
ATOM 663 N N . GLN A 1 88 ? -2.355 8.483 -8.573 1.00 70.00 88 GLN A N 1
ATOM 664 C CA . GLN A 1 88 ? -1.920 9.281 -7.433 1.00 70.00 88 GLN A 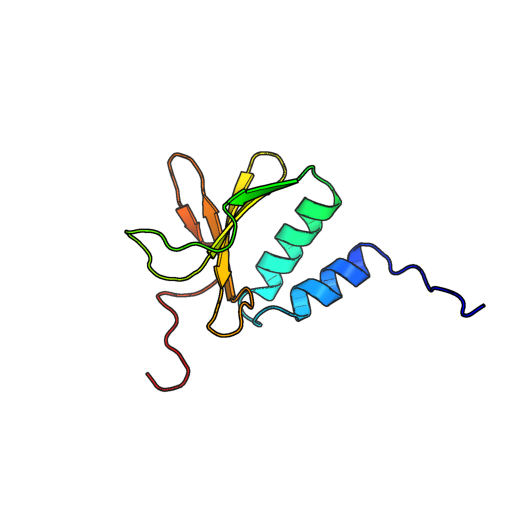CA 1
ATOM 665 C C . GLN A 1 88 ? -1.030 8.441 -6.520 1.00 70.00 88 GLN A C 1
ATOM 667 O O . GLN A 1 88 ? -1.450 7.454 -5.916 1.00 70.00 88 GLN A O 1
ATOM 672 N N . ARG A 1 89 ? 0.229 8.843 -6.386 1.00 60.91 89 ARG A N 1
ATOM 673 C CA . ARG A 1 89 ? 1.172 8.157 -5.506 1.00 60.91 89 ARG A CA 1
ATOM 674 C C . ARG A 1 89 ? 0.913 8.558 -4.052 1.00 60.91 89 ARG A C 1
ATOM 676 O O . ARG A 1 89 ? 0.966 9.742 -3.732 1.00 60.91 89 ARG A O 1
ATOM 683 N N . LEU A 1 90 ? 0.622 7.585 -3.187 1.00 62.34 90 LEU A N 1
ATOM 684 C CA . LEU A 1 90 ? 0.314 7.831 -1.772 1.00 62.34 90 LEU A CA 1
ATOM 685 C C . LEU A 1 90 ? 1.559 7.721 -0.875 1.00 62.34 90 LEU A C 1
ATOM 687 O O . LEU A 1 90 ? 1.553 8.241 0.237 1.00 62.34 90 LEU A O 1
ATOM 691 N N . ALA A 1 91 ? 2.634 7.085 -1.358 1.00 63.62 91 ALA A N 1
ATOM 692 C CA . ALA A 1 91 ? 3.925 6.992 -0.674 1.00 63.62 91 ALA A CA 1
ATOM 693 C C . ALA A 1 91 ? 5.116 6.980 -1.658 1.00 63.62 91 ALA A C 1
ATOM 695 O O . ALA A 1 91 ? 4.979 6.659 -2.826 1.00 63.62 91 ALA A O 1
ATOM 696 N N . GLY A 1 92 ? 6.321 7.314 -1.191 1.00 53.59 92 GLY A N 1
ATOM 697 C CA . GLY A 1 92 ? 7.559 7.158 -1.969 1.00 53.59 92 GLY A CA 1
ATOM 698 C C . GLY A 1 92 ? 7.917 8.320 -2.914 1.00 53.59 92 GLY A C 1
ATOM 699 O O . GLY A 1 92 ? 7.097 8.856 -3.658 1.00 53.59 92 GLY A O 1
ATOM 700 N N . ARG A 1 93 ? 9.202 8.705 -2.899 1.00 46.41 93 ARG A N 1
ATOM 701 C CA . ARG A 1 93 ? 9.813 9.553 -3.938 1.00 46.41 93 ARG A CA 1
ATOM 702 C C . ARG A 1 93 ? 10.032 8.721 -5.221 1.00 46.41 93 ARG A C 1
ATOM 704 O O . ARG A 1 93 ? 9.854 7.505 -5.222 1.00 46.41 93 ARG A O 1
ATOM 711 N N . LYS A 1 94 ? 10.367 9.416 -6.318 1.00 49.84 94 LYS A N 1
ATOM 712 C CA . LYS A 1 94 ? 10.976 8.935 -7.587 1.00 49.84 94 LYS A CA 1
ATOM 713 C C . LYS A 1 94 ? 11.820 7.643 -7.438 1.00 49.84 94 LYS A C 1
ATOM 715 O O . LYS A 1 94 ? 12.268 7.402 -6.325 1.00 49.84 94 LYS A O 1
ATOM 720 N N . PRO A 1 95 ? 11.979 6.825 -8.510 1.00 47.75 95 PRO A N 1
ATOM 721 C CA . PRO A 1 95 ? 12.288 5.386 -8.446 1.00 47.75 95 PRO A CA 1
ATOM 722 C C . PRO A 1 95 ? 13.255 5.034 -7.325 1.00 47.75 95 PRO A C 1
ATOM 724 O O . PRO A 1 95 ? 14.247 5.731 -7.147 1.00 47.75 95 PRO A O 1
ATOM 727 N N . TRP A 1 96 ? 12.919 3.978 -6.579 1.00 41.72 96 TRP A N 1
ATOM 728 C CA . TRP A 1 96 ? 13.744 3.418 -5.514 1.00 41.72 96 TRP A CA 1
ATOM 729 C C . TRP A 1 96 ? 15.212 3.391 -5.955 1.00 41.72 96 TRP A C 1
ATOM 731 O O . TRP A 1 96 ? 15.596 2.561 -6.770 1.00 41.72 96 TRP A O 1
ATOM 741 N N . GLN A 1 97 ? 16.002 4.335 -5.443 1.00 46.84 97 GLN A N 1
ATOM 742 C CA . GLN A 1 97 ? 17.449 4.222 -5.410 1.00 46.84 97 GLN A CA 1
ATOM 743 C C . GLN A 1 97 ? 17.720 3.330 -4.212 1.00 46.84 97 GLN A C 1
ATOM 745 O O . GLN A 1 97 ? 17.465 3.713 -3.064 1.00 46.84 97 GLN A O 1
ATOM 750 N N . GLY A 1 98 ? 18.112 2.087 -4.481 1.00 40.53 98 GLY A N 1
ATOM 751 C CA . GLY A 1 98 ? 18.579 1.208 -3.423 1.00 40.53 98 GLY A CA 1
ATOM 752 C C . GLY A 1 98 ? 19.733 1.876 -2.664 1.00 40.53 98 GLY A C 1
ATOM 753 O O . GLY A 1 98 ? 20.414 2.740 -3.217 1.00 40.53 98 GLY A O 1
ATOM 754 N N . PRO A 1 99 ? 19.979 1.514 -1.396 1.00 29.75 99 PRO A N 1
ATOM 755 C CA . PRO A 1 99 ? 21.192 1.957 -0.721 1.00 29.75 99 PRO A CA 1
ATOM 756 C C . PRO A 1 99 ? 22.417 1.536 -1.555 1.00 29.75 99 PRO A C 1
ATOM 758 O O . PRO A 1 99 ? 22.673 0.340 -1.691 1.00 29.75 99 PRO A O 1
ATOM 761 N N . GLY A 1 100 ? 23.135 2.512 -2.125 1.00 39.91 100 GLY A N 1
ATOM 762 C CA . GLY A 1 100 ? 24.305 2.293 -2.988 1.00 39.91 100 GLY A CA 1
ATOM 763 C C . GLY A 1 100 ? 24.270 2.949 -4.378 1.00 39.91 100 GLY A C 1
ATOM 764 O O . GLY A 1 100 ? 25.261 2.807 -5.091 1.00 39.91 100 GLY A O 1
ATOM 765 N N . GLU A 1 101 ? 23.195 3.651 -4.756 1.00 37.88 101 GLU A N 1
ATOM 766 C CA . GLU A 1 101 ? 23.166 4.556 -5.928 1.00 37.88 101 GLU A CA 1
ATOM 767 C C . GLU A 1 101 ? 23.296 6.037 -5.554 1.00 37.88 101 GLU A C 1
ATOM 769 O O . GLU A 1 101 ? 22.782 6.427 -4.478 1.00 37.88 101 GLU A O 1
#

Radius of gyration: 14.89 Å; chains: 1; bounding box: 39×33×47 Å

Sequence (101 aa):
MPNEAFASVDAVVDLLANSTSPAASPAARQLLQQMSSSRWRVIRGNHRSSADPTPHVTIEVGGTRYHLRLDGRSCVFDITHVSSDETQRLAGRKPWQGPGE

Secondary structure (DSSP, 8-state):
--------HHHHHHHHHHTS-TTTHHHHHHHHHHHHHS-EEEEEEEE--SS--S-EEEEEETTEEEEEEE-TTS-EEEEEEE-SS-EEE-S--SS---TT-

pLDDT: mean 77.98, std 15.61, range [29.75, 93.75]